Protein AF-A0A1G1E6R1-F1 (afdb_monomer_lite)

Radius of gyration: 21.1 Å; chains: 1; bounding box: 60×59×25 Å

pLDDT: mean 79.41, std 12.69, range [38.0, 91.38]

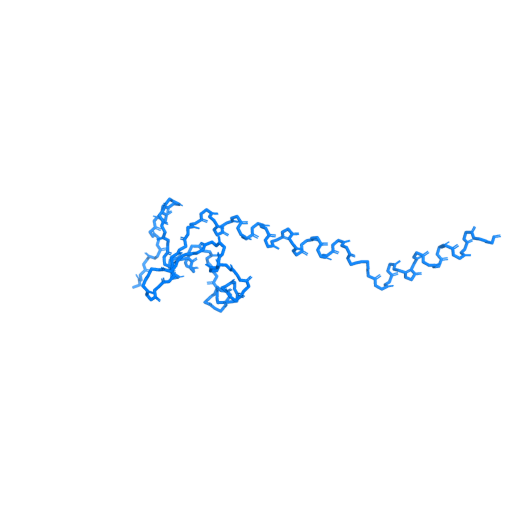Secondary structure (DSSP, 8-state):
---------TTSPEEHHHHHHHHT--HHHHHHHHHTTHHHHHEEEETTEEEE-HHHHHHHHHHHHHHHHHHHHH---HHHHHHHHHHHHHTT-

Sequence (93 aa):
MCDTRQPVDPNFPMTFEELKAYLRVSKYTLQDYLAEGLGMQAGFKIGKEWRFMPLDVIEWLKDRHRKNYKVKQNILSHNELQNIARRALKAQK

Structure (mmCIF, N/CA/C/O backbone):
data_AF-A0A1G1E6R1-F1
#
_entry.id   AF-A0A1G1E6R1-F1
#
loop_
_atom_site.group_PDB
_atom_site.id
_atom_site.type_symbol
_atom_site.label_atom_id
_atom_site.label_alt_id
_atom_site.label_comp_id
_atom_site.label_asym_id
_atom_site.label_entity_id
_atom_site.label_seq_id
_atom_site.pdbx_PDB_ins_code
_atom_site.Cartn_x
_atom_site.Cartn_y
_atom_site.Cartn_z
_atom_site.occupancy
_atom_site.B_iso_or_equiv
_atom_site.auth_seq_id
_atom_site.auth_comp_id
_atom_site.auth_asym_id
_atom_site.auth_atom_id
_atom_site.pdbx_PDB_model_num
ATOM 1 N N . MET A 1 1 ? -26.300 2.260 -7.972 1.00 38.00 1 MET A N 1
ATOM 2 C CA . MET A 1 1 ? -25.104 1.399 -8.075 1.00 38.00 1 MET A CA 1
ATOM 3 C C . MET A 1 1 ? -24.021 2.246 -8.716 1.00 38.00 1 MET A C 1
ATOM 5 O O . MET A 1 1 ? -24.225 2.678 -9.840 1.00 38.00 1 MET A O 1
ATOM 9 N N . CYS A 1 2 ? -22.975 2.618 -7.979 1.00 42.25 2 CYS A N 1
ATOM 10 C CA . CYS A 1 2 ? -21.942 3.515 -8.501 1.00 42.25 2 CYS A CA 1
ATOM 11 C C . CYS A 1 2 ? -20.964 2.697 -9.347 1.00 42.25 2 CYS A C 1
ATOM 13 O O . CYS A 1 2 ? -20.270 1.830 -8.821 1.00 42.25 2 CYS A O 1
ATOM 15 N N . ASP A 1 3 ? -20.962 2.943 -10.652 1.00 46.09 3 ASP A N 1
ATOM 16 C CA . ASP A 1 3 ? -20.031 2.346 -11.605 1.00 46.09 3 ASP A CA 1
ATOM 17 C C . ASP A 1 3 ? -18.635 2.953 -11.371 1.00 46.09 3 ASP A C 1
ATOM 19 O O . ASP A 1 3 ? -18.334 4.065 -11.799 1.00 46.09 3 ASP A O 1
ATOM 23 N N . THR A 1 4 ? -17.786 2.270 -10.599 1.00 53.66 4 THR A N 1
ATOM 24 C CA . THR A 1 4 ? -16.422 2.715 -10.253 1.00 53.66 4 THR A CA 1
ATOM 25 C C . THR A 1 4 ? -15.422 2.406 -11.371 1.00 53.66 4 THR A C 1
ATOM 27 O O . THR A 1 4 ? -14.370 1.813 -11.133 1.00 53.66 4 THR A O 1
ATOM 30 N N . ARG A 1 5 ? -15.756 2.764 -12.611 1.00 54.84 5 ARG A N 1
ATOM 31 C CA . ARG A 1 5 ? -14.858 2.673 -13.771 1.00 54.84 5 ARG A CA 1
ATOM 32 C C . ARG A 1 5 ? -14.495 4.064 -14.272 1.00 54.84 5 ARG A C 1
ATOM 34 O O . ARG A 1 5 ? -14.586 4.343 -15.462 1.00 54.84 5 ARG A O 1
ATOM 41 N N . GLN A 1 6 ? -14.100 4.958 -13.370 1.00 57.78 6 GLN A N 1
ATOM 42 C CA . GLN A 1 6 ? -13.385 6.142 -13.829 1.00 57.78 6 GLN A CA 1
ATOM 43 C C . GLN A 1 6 ? -11.982 5.705 -14.271 1.00 57.78 6 GLN A C 1
ATOM 45 O O . GLN A 1 6 ? -11.320 4.975 -13.528 1.00 57.78 6 GLN A O 1
ATOM 50 N N . PRO A 1 7 ? -11.538 6.080 -15.484 1.00 61.81 7 PRO A N 1
ATOM 51 C CA . PRO A 1 7 ? -10.164 5.865 -15.897 1.00 61.81 7 PRO A CA 1
ATOM 52 C C . PRO A 1 7 ? -9.276 6.674 -14.955 1.00 61.81 7 PRO A C 1
ATOM 54 O O . PRO A 1 7 ? -9.265 7.901 -14.986 1.00 61.81 7 PRO A O 1
ATOM 57 N N . VAL A 1 8 ? -8.597 5.970 -14.056 1.00 65.38 8 VAL A N 1
ATOM 58 C CA . VAL A 1 8 ? -7.639 6.582 -13.145 1.00 65.38 8 VAL A CA 1
ATOM 59 C C . VAL A 1 8 ? -6.437 6.995 -13.982 1.00 65.38 8 VAL A C 1
ATOM 61 O O . VAL A 1 8 ? -5.745 6.139 -14.537 1.00 65.38 8 VAL A O 1
ATOM 64 N N . ASP A 1 9 ? -6.211 8.298 -14.100 1.00 72.62 9 ASP A N 1
ATOM 65 C CA . ASP A 1 9 ? -5.029 8.811 -14.776 1.00 72.62 9 ASP A CA 1
ATOM 66 C C . ASP A 1 9 ? -3.790 8.511 -13.908 1.00 72.62 9 ASP A C 1
ATOM 68 O O . ASP A 1 9 ? -3.739 8.933 -12.748 1.00 72.62 9 ASP A O 1
ATOM 72 N N . PRO A 1 10 ? -2.793 7.772 -14.433 1.00 71.31 10 PRO A N 1
ATOM 73 C CA . PRO A 1 10 ? -1.603 7.382 -13.683 1.00 71.31 10 PRO A CA 1
ATOM 74 C C . PRO A 1 10 ? -0.750 8.570 -13.210 1.00 71.31 10 PRO A C 1
ATOM 76 O O . PRO A 1 10 ? 0.110 8.379 -12.350 1.00 71.31 10 PRO A O 1
ATOM 79 N N . ASN A 1 11 ? -0.973 9.771 -13.753 1.00 77.94 11 ASN A N 1
ATOM 80 C CA . ASN A 1 11 ? -0.215 10.980 -13.431 1.00 77.94 11 ASN A CA 1
ATOM 81 C C . ASN A 1 11 ? -0.850 11.825 -12.321 1.00 77.94 11 ASN A C 1
ATOM 83 O O . ASN A 1 11 ? -0.252 12.815 -11.897 1.00 77.94 11 ASN A O 1
ATOM 87 N N . PHE A 1 12 ? -2.051 11.467 -11.857 1.00 84.06 12 PHE A N 1
ATOM 88 C CA . PHE A 1 12 ? -2.750 12.224 -10.825 1.00 84.06 12 PHE A CA 1
ATOM 89 C C . PHE A 1 12 ? -2.809 11.471 -9.494 1.00 84.06 12 PHE A C 1
ATOM 91 O O . PHE A 1 12 ? -3.001 10.253 -9.461 1.00 84.06 12 PHE A O 1
ATOM 98 N N . PRO A 1 13 ? -2.678 12.198 -8.370 1.00 87.06 13 PRO A N 1
ATOM 99 C CA . PRO A 1 13 ? -2.706 11.591 -7.055 1.00 87.06 13 PRO A CA 1
ATOM 100 C C . PRO A 1 13 ? -4.112 11.110 -6.677 1.00 87.06 13 PRO A C 1
ATOM 102 O O . PRO A 1 13 ? -5.057 11.896 -6.575 1.00 87.06 13 PRO A O 1
ATOM 105 N N . MET A 1 14 ? -4.217 9.819 -6.381 1.00 89.31 14 MET A N 1
ATOM 106 C CA . MET A 1 14 ? -5.434 9.150 -5.935 1.00 89.31 14 MET A CA 1
ATOM 107 C C . MET A 1 14 ? -5.673 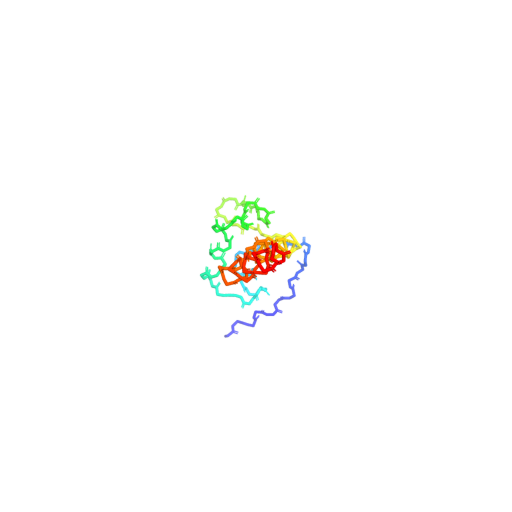9.309 -4.436 1.00 89.31 14 MET A C 1
ATOM 109 O O . MET A 1 14 ? -4.742 9.326 -3.631 1.00 89.31 14 MET A O 1
ATOM 113 N N . THR A 1 15 ? -6.938 9.341 -4.039 1.00 90.38 15 THR A N 1
ATOM 114 C CA . THR A 1 15 ? -7.372 9.143 -2.652 1.00 90.38 15 THR A CA 1
ATOM 115 C C . THR A 1 15 ? -7.238 7.684 -2.219 1.00 90.38 15 THR A C 1
ATOM 117 O O . THR A 1 15 ? -7.060 6.770 -3.023 1.00 90.38 15 THR A O 1
ATOM 120 N N . PHE A 1 16 ? -7.391 7.442 -0.918 1.00 87.81 16 PHE A N 1
ATOM 121 C CA . PHE A 1 16 ? -7.432 6.091 -0.360 1.00 87.81 16 PHE A CA 1
ATOM 122 C C . PHE A 1 16 ? -8.538 5.209 -0.978 1.00 87.81 16 PHE A C 1
ATOM 124 O O . PHE A 1 16 ? -8.313 4.030 -1.246 1.00 87.81 16 PHE A O 1
ATOM 131 N N . GLU A 1 17 ? -9.728 5.766 -1.228 1.00 87.12 17 GLU A N 1
ATOM 132 C CA . GLU A 1 17 ? -10.855 5.013 -1.798 1.00 87.12 17 GLU A CA 1
ATOM 133 C C . GLU A 1 17 ? -10.643 4.690 -3.283 1.00 87.12 17 GLU A C 1
ATOM 135 O O . GLU A 1 17 ? -10.914 3.565 -3.712 1.00 87.12 17 GLU A O 1
ATOM 140 N N . GLU A 1 18 ? -10.089 5.631 -4.049 1.00 88.19 18 GLU A N 1
ATOM 141 C CA . GLU A 1 18 ? -9.702 5.403 -5.447 1.00 88.19 18 GLU A CA 1
ATOM 142 C C . GLU A 1 18 ? -8.584 4.370 -5.545 1.00 88.19 18 GLU A C 1
ATOM 144 O O . GLU A 1 18 ? -8.672 3.449 -6.352 1.00 88.19 18 GLU A O 1
ATOM 149 N N . LEU A 1 19 ? -7.582 4.445 -4.664 1.00 88.31 19 LEU A N 1
ATOM 150 C CA . LEU A 1 19 ? -6.494 3.475 -4.629 1.00 88.31 19 LEU A CA 1
ATOM 151 C C . LEU A 1 19 ? -6.996 2.062 -4.301 1.00 88.31 19 LEU A C 1
ATOM 153 O O . LEU A 1 19 ? -6.556 1.083 -4.906 1.00 88.31 19 LEU A O 1
ATOM 157 N N . LYS A 1 20 ? -7.953 1.944 -3.374 1.00 90.12 20 LYS A N 1
ATOM 158 C CA . LYS A 1 20 ? -8.615 0.673 -3.049 1.00 90.12 20 LYS A CA 1
ATOM 159 C C . LYS A 1 20 ? -9.316 0.085 -4.274 1.00 90.12 20 LYS A C 1
ATOM 161 O O . LYS A 1 20 ? -9.171 -1.108 -4.546 1.00 90.12 20 LYS A O 1
ATOM 166 N N . ALA A 1 21 ? -10.054 0.913 -5.016 1.00 87.88 21 ALA A N 1
ATOM 167 C CA . ALA A 1 21 ? -10.726 0.498 -6.245 1.00 87.88 21 ALA A CA 1
ATOM 168 C C . ALA A 1 21 ? -9.720 0.121 -7.347 1.00 87.88 21 ALA A C 1
ATOM 170 O O . ALA A 1 21 ? -9.888 -0.906 -8.006 1.00 87.88 21 ALA A O 1
ATOM 171 N N . TYR A 1 22 ? -8.650 0.904 -7.489 1.00 86.69 22 TYR A N 1
ATOM 172 C CA . TYR A 1 22 ? -7.580 0.703 -8.462 1.00 86.69 22 TYR A CA 1
ATOM 173 C C . TYR A 1 22 ? -6.846 -0.625 -8.246 1.00 86.69 22 TYR A C 1
ATOM 175 O O . TYR A 1 22 ? -6.735 -1.434 -9.166 1.00 86.69 22 TYR A O 1
ATOM 183 N N . LEU A 1 23 ? -6.407 -0.894 -7.013 1.00 87.25 23 LEU A N 1
ATOM 184 C CA . LEU A 1 23 ? -5.709 -2.133 -6.659 1.00 87.25 23 LEU A CA 1
ATOM 185 C C . LEU A 1 23 ? -6.652 -3.333 -6.497 1.00 87.25 23 LEU A C 1
ATOM 187 O O . LEU A 1 23 ? -6.183 -4.467 -6.433 1.00 87.25 23 LEU A O 1
ATOM 191 N N . ARG A 1 24 ? -7.970 -3.099 -6.425 1.00 88.12 24 ARG A N 1
ATOM 192 C CA . ARG A 1 24 ? -9.003 -4.117 -6.160 1.00 88.12 24 ARG A CA 1
ATOM 193 C C . ARG A 1 24 ? -8.734 -4.921 -4.886 1.00 88.12 24 ARG A C 1
ATOM 195 O O . ARG A 1 24 ? -8.956 -6.130 -4.837 1.00 88.12 24 ARG A O 1
ATOM 202 N N . VAL A 1 25 ? -8.254 -4.244 -3.847 1.00 87.69 25 VAL A N 1
ATOM 203 C CA . VAL A 1 25 ? -7.939 -4.853 -2.548 1.00 87.69 25 VAL A CA 1
ATOM 204 C C . VAL A 1 25 ? -8.973 -4.481 -1.493 1.00 87.69 25 VAL A C 1
ATOM 206 O O . VAL A 1 25 ? -9.720 -3.511 -1.627 1.00 87.69 25 VAL A O 1
ATOM 209 N N . SER A 1 26 ? -9.017 -5.256 -0.409 1.00 89.00 26 SER A N 1
ATOM 210 C CA . SER A 1 26 ? -9.850 -4.909 0.740 1.00 89.00 26 SER A CA 1
ATOM 211 C C . SER A 1 26 ? -9.308 -3.665 1.453 1.00 89.00 26 SER A C 1
ATOM 213 O O . SER A 1 26 ? -8.110 -3.375 1.418 1.00 89.00 26 SER A O 1
ATOM 215 N N . LYS A 1 27 ? -10.189 -2.950 2.163 1.00 88.44 27 LYS A N 1
ATOM 216 C CA . LYS A 1 27 ? -9.794 -1.812 3.007 1.00 88.44 27 LYS A CA 1
ATOM 217 C C . LYS A 1 27 ? -8.728 -2.206 4.035 1.00 88.44 27 LYS A C 1
ATOM 219 O O . LYS A 1 27 ? -7.788 -1.448 4.237 1.00 88.44 27 LYS A O 1
ATOM 224 N N . TYR A 1 28 ? -8.872 -3.384 4.640 1.00 91.19 28 TYR A N 1
ATOM 225 C CA . TYR A 1 28 ? -7.937 -3.906 5.637 1.00 91.19 28 TYR A CA 1
ATOM 226 C C . TYR A 1 28 ? -6.547 -4.120 5.041 1.00 91.19 28 TYR A C 1
ATOM 228 O O . TYR A 1 28 ? -5.569 -3.620 5.574 1.00 91.19 28 TYR A O 1
ATOM 236 N N . THR A 1 29 ? -6.471 -4.737 3.860 1.00 88.81 29 THR A N 1
ATOM 237 C CA . THR A 1 29 ? -5.201 -4.932 3.147 1.00 88.81 29 THR A CA 1
ATOM 238 C C . THR A 1 29 ? -4.504 -3.605 2.847 1.00 88.81 29 THR A C 1
ATOM 240 O O . THR A 1 29 ? -3.291 -3.494 2.990 1.00 88.81 29 THR A O 1
ATOM 243 N N . LEU A 1 30 ? -5.261 -2.579 2.448 1.00 88.62 30 LEU A N 1
ATOM 244 C CA . LEU A 1 30 ? -4.685 -1.265 2.172 1.00 88.62 30 LEU A CA 1
ATOM 245 C C . LEU A 1 30 ? -4.228 -0.548 3.455 1.00 88.62 30 LEU A C 1
ATOM 247 O O . LEU A 1 30 ? -3.232 0.172 3.431 1.00 88.62 30 LEU A O 1
ATOM 251 N N . GLN A 1 31 ? -4.915 -0.766 4.580 1.00 89.00 31 GLN A N 1
ATOM 252 C CA . GLN A 1 31 ? -4.476 -0.291 5.897 1.00 89.00 31 GLN A CA 1
ATOM 253 C C . GLN A 1 31 ? -3.199 -0.993 6.368 1.00 89.00 31 GLN A C 1
ATOM 255 O O . GLN A 1 31 ? -2.304 -0.320 6.875 1.00 89.00 31 GLN A O 1
ATOM 260 N N . ASP A 1 32 ? -3.072 -2.301 6.140 1.00 89.19 32 ASP A N 1
ATOM 261 C CA . ASP A 1 32 ? -1.833 -3.030 6.423 1.00 89.19 32 ASP A CA 1
ATOM 262 C C . ASP A 1 32 ? -0.679 -2.457 5.596 1.00 89.19 32 ASP A C 1
ATOM 264 O O . ASP A 1 32 ? 0.392 -2.181 6.127 1.00 89.19 32 ASP A O 1
ATOM 268 N N . TYR A 1 33 ? -0.904 -2.170 4.309 1.00 88.69 33 TYR A N 1
ATOM 269 C CA . TYR A 1 33 ? 0.136 -1.580 3.458 1.00 88.69 33 TYR A CA 1
ATOM 270 C C . TYR A 1 33 ? 0.541 -0.189 3.939 1.00 88.69 33 TYR A C 1
ATOM 272 O O . TYR A 1 33 ? 1.724 0.152 3.925 1.00 88.69 33 TYR A O 1
ATOM 280 N N . LEU A 1 34 ? -0.420 0.606 4.414 1.00 86.94 34 LEU A N 1
ATOM 281 C CA . LEU A 1 34 ? -0.131 1.882 5.058 1.00 86.94 34 LEU A CA 1
ATOM 282 C C . LEU A 1 34 ? 0.755 1.719 6.294 1.00 86.94 34 LEU A C 1
ATOM 284 O O . LEU A 1 34 ? 1.720 2.470 6.430 1.00 86.94 34 LEU A O 1
ATOM 288 N N . ALA A 1 35 ? 0.460 0.740 7.152 1.00 85.75 35 ALA A N 1
ATOM 289 C CA . ALA A 1 35 ? 1.262 0.436 8.334 1.00 85.75 35 ALA A CA 1
ATOM 290 C C . ALA A 1 35 ? 2.665 -0.083 7.973 1.00 85.75 35 ALA A C 1
ATOM 292 O O . ALA A 1 35 ? 3.636 0.242 8.650 1.00 85.75 35 ALA A O 1
ATOM 293 N N . GLU A 1 36 ? 2.790 -0.825 6.872 1.00 85.06 36 GLU A N 1
ATOM 294 C CA . GLU A 1 36 ? 4.069 -1.310 6.337 1.00 85.06 36 GLU A CA 1
ATOM 295 C C . GLU A 1 36 ? 4.929 -0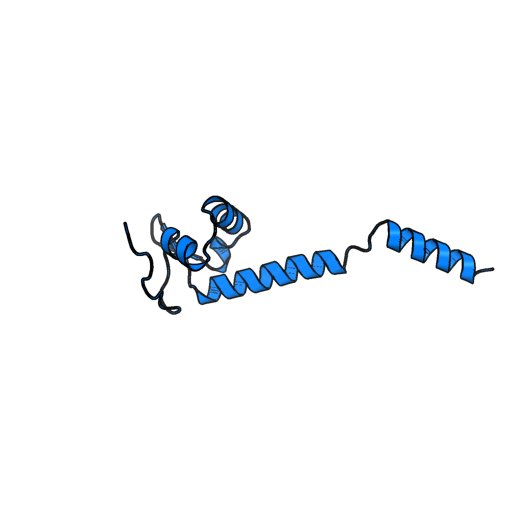.210 5.685 1.00 85.06 36 GLU A C 1
ATOM 297 O O . GLU A 1 36 ? 6.092 -0.452 5.354 1.00 85.06 36 GLU A O 1
ATOM 302 N N . GLY A 1 37 ? 4.389 0.999 5.500 1.00 83.81 37 GLY A N 1
ATOM 303 C CA . GLY A 1 37 ? 5.138 2.158 5.009 1.00 83.81 37 GLY A CA 1
ATOM 304 C C . GLY A 1 37 ? 4.741 2.655 3.620 1.00 83.81 37 GLY A C 1
ATOM 305 O O . GLY A 1 37 ? 5.401 3.560 3.107 1.00 83.81 37 GLY A O 1
ATOM 306 N N . LEU A 1 38 ? 3.651 2.146 3.029 1.00 85.38 38 LEU A N 1
ATOM 307 C CA . LEU A 1 38 ? 3.110 2.652 1.759 1.00 85.38 38 LEU A CA 1
ATOM 308 C C . LEU A 1 38 ? 2.858 4.165 1.818 1.00 85.38 38 LEU A C 1
ATOM 310 O O . LEU A 1 38 ? 3.200 4.883 0.887 1.00 85.38 38 LEU A O 1
ATOM 314 N N . GLY A 1 39 ? 2.302 4.661 2.928 1.00 80.69 39 GLY A N 1
ATOM 315 C CA . GLY A 1 39 ? 2.028 6.090 3.099 1.00 80.69 39 GLY A CA 1
ATOM 316 C C . GLY A 1 39 ? 3.291 6.947 3.120 1.00 80.69 39 GLY A C 1
ATOM 317 O O . GLY A 1 39 ? 3.278 8.051 2.605 1.00 80.69 39 GLY A O 1
ATOM 318 N N . MET A 1 40 ? 4.395 6.438 3.668 1.00 80.31 40 MET A N 1
ATOM 319 C CA . MET A 1 40 ? 5.650 7.188 3.758 1.00 80.31 40 MET A CA 1
ATOM 320 C C . MET A 1 40 ? 6.432 7.193 2.439 1.00 80.31 40 MET A C 1
ATOM 322 O O . MET A 1 40 ? 7.191 8.124 2.192 1.00 80.31 40 MET A O 1
ATOM 326 N N . GLN A 1 41 ? 6.282 6.149 1.619 1.00 81.19 41 GLN A N 1
ATOM 327 C CA . GLN A 1 41 ? 7.097 5.953 0.414 1.00 81.19 41 GLN A CA 1
ATOM 328 C C . GLN A 1 41 ? 6.370 6.289 -0.888 1.00 81.19 41 GLN A C 1
ATOM 330 O O . GLN A 1 41 ? 7.007 6.765 -1.816 1.00 81.19 41 GLN A O 1
ATOM 335 N N . ALA A 1 42 ? 5.063 6.044 -0.957 1.00 84.50 42 ALA A N 1
ATOM 336 C CA . ALA A 1 42 ? 4.257 6.210 -2.168 1.00 84.50 42 ALA A CA 1
ATOM 337 C C . ALA A 1 42 ? 3.064 7.159 -1.970 1.00 84.50 42 ALA A C 1
ATOM 339 O O . ALA A 1 42 ? 2.183 7.265 -2.828 1.00 84.50 42 ALA A O 1
ATOM 340 N N . GLY A 1 43 ? 2.997 7.810 -0.808 1.00 85.81 43 GLY A N 1
ATOM 341 C CA . GLY A 1 43 ? 1.928 8.720 -0.447 1.00 85.81 43 GLY A CA 1
ATOM 342 C C . GLY A 1 43 ? 2.447 10.037 0.107 1.00 85.81 43 GLY A C 1
ATOM 343 O O . GLY A 1 43 ? 3.560 10.151 0.612 1.00 85.81 43 GLY A O 1
ATOM 344 N N . PHE A 1 44 ? 1.598 11.050 0.037 1.00 86.81 44 PHE A N 1
ATOM 345 C CA . PHE A 1 44 ? 1.810 12.331 0.682 1.00 86.81 44 PHE A CA 1
ATOM 346 C C . PHE A 1 44 ? 0.509 12.799 1.321 1.00 86.81 44 PHE A C 1
ATOM 348 O O . PHE A 1 44 ? -0.599 12.520 0.855 1.00 86.81 44 PHE A O 1
ATOM 355 N N . LYS A 1 45 ? 0.645 13.480 2.454 1.00 86.75 45 LYS A N 1
ATOM 356 C CA . LYS A 1 45 ? -0.495 13.923 3.247 1.00 86.75 45 LYS A CA 1
ATOM 357 C C . LYS A 1 45 ? -0.891 15.332 2.819 1.00 86.75 45 LYS A C 1
ATOM 359 O O . LYS A 1 45 ? -0.106 16.262 2.981 1.00 86.75 45 LYS A O 1
ATOM 364 N N . ILE A 1 46 ? -2.114 15.496 2.320 1.00 86.88 46 ILE A N 1
ATOM 365 C CA . ILE A 1 46 ? -2.703 16.809 2.037 1.00 86.88 46 ILE A CA 1
ATOM 366 C C . ILE A 1 46 ? -3.783 17.074 3.085 1.00 86.88 46 ILE A C 1
ATOM 368 O O . ILE A 1 46 ? -4.846 16.452 3.093 1.00 86.88 46 ILE A O 1
ATOM 372 N N . GLY A 1 47 ? -3.497 17.988 4.012 1.00 86.31 47 GLY A N 1
ATOM 373 C CA . GLY A 1 47 ? -4.387 18.277 5.135 1.00 86.31 47 GLY A CA 1
ATOM 374 C C . GLY A 1 47 ? -4.615 17.042 6.015 1.00 86.31 47 GLY A C 1
ATOM 375 O O . GLY A 1 47 ? -3.712 16.596 6.726 1.00 86.31 47 GLY A O 1
ATOM 376 N N . LYS A 1 48 ? -5.837 16.497 5.985 1.00 84.81 48 LYS A N 1
ATOM 377 C CA . LYS A 1 48 ? -6.232 15.300 6.752 1.00 84.81 48 LYS A CA 1
ATOM 378 C C . LYS A 1 48 ? -6.278 14.020 5.914 1.00 84.81 48 LYS A C 1
ATOM 380 O O . LYS A 1 48 ? -6.464 12.950 6.487 1.00 84.81 48 LYS 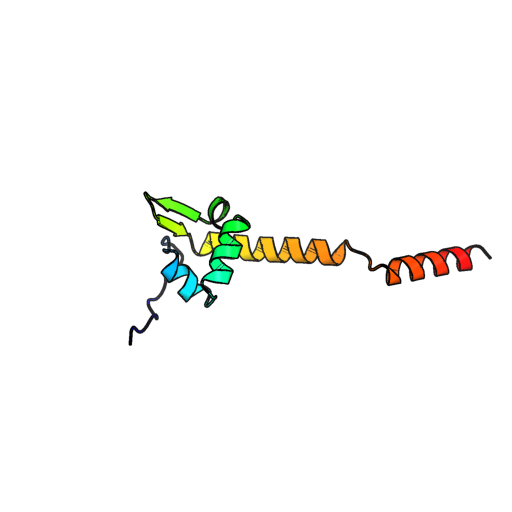A O 1
ATOM 385 N N . GLU A 1 49 ? -6.090 14.114 4.602 1.00 85.75 49 GLU A N 1
ATOM 386 C CA . GLU A 1 49 ? -6.220 12.983 3.685 1.00 85.75 49 GLU A CA 1
ATOM 387 C C . GLU A 1 49 ? -4.864 12.541 3.136 1.00 85.75 49 GLU A C 1
ATOM 389 O O . GLU A 1 49 ? -3.957 13.349 2.923 1.00 85.75 49 GLU A O 1
ATOM 394 N N . TRP A 1 50 ? -4.740 11.240 2.882 1.00 88.75 50 TRP A N 1
ATOM 395 C CA . TRP A 1 50 ? -3.611 10.684 2.148 1.00 88.75 50 TRP A CA 1
ATOM 396 C C . TRP A 1 50 ? -3.900 10.677 0.654 1.00 88.75 50 TRP A C 1
ATOM 398 O O . TRP A 1 50 ? -4.990 10.295 0.218 1.00 88.75 50 TRP A O 1
ATOM 408 N N . ARG A 1 51 ? -2.892 11.084 -0.109 1.00 89.81 51 ARG A N 1
ATOM 409 C CA . ARG A 1 51 ? -2.883 11.076 -1.563 1.00 89.81 51 ARG A CA 1
ATOM 410 C C . ARG A 1 51 ? -1.733 10.210 -2.049 1.00 89.81 51 ARG A C 1
ATOM 412 O O . ARG A 1 51 ? -0.656 10.256 -1.465 1.00 89.81 51 ARG A O 1
ATOM 419 N N . PHE A 1 52 ? -1.970 9.416 -3.082 1.00 90.75 52 PHE A N 1
ATOM 420 C CA . PHE A 1 52 ? -1.025 8.410 -3.559 1.00 90.75 52 PHE A CA 1
ATOM 421 C C . PHE A 1 52 ? -0.818 8.544 -5.053 1.00 90.75 52 PHE A C 1
ATOM 423 O O . PHE A 1 52 ? -1.793 8.584 -5.804 1.00 90.75 52 PHE A O 1
ATOM 430 N N . MET A 1 53 ? 0.436 8.562 -5.490 1.00 90.00 53 MET A N 1
ATOM 431 C CA . MET A 1 53 ? 0.730 8.499 -6.915 1.00 90.00 53 MET A CA 1
ATOM 432 C C . MET A 1 53 ? 0.647 7.044 -7.390 1.00 90.00 53 MET A C 1
ATOM 434 O O . MET A 1 53 ? 1.318 6.181 -6.822 1.00 90.00 53 MET A O 1
ATOM 438 N N . PRO A 1 54 ? -0.151 6.742 -8.428 1.00 88.19 54 PRO A N 1
ATOM 439 C CA . PRO A 1 54 ? -0.302 5.385 -8.950 1.00 88.19 54 PRO A CA 1
ATOM 440 C C . PRO A 1 54 ? 1.040 4.713 -9.279 1.00 88.19 54 PRO A C 1
ATOM 442 O O . PRO A 1 54 ? 1.247 3.548 -8.941 1.00 88.19 54 PRO A O 1
ATOM 445 N N . LEU A 1 55 ? 1.960 5.458 -9.902 1.00 87.31 55 LEU A N 1
ATOM 446 C CA . LEU A 1 55 ? 3.289 4.971 -10.277 1.00 87.31 55 LEU A CA 1
ATOM 447 C C . LEU A 1 55 ? 4.115 4.568 -9.050 1.00 87.31 55 LEU A C 1
ATOM 449 O O . LEU A 1 55 ? 4.556 3.421 -8.972 1.00 87.31 55 LEU A O 1
ATOM 453 N N . ASP A 1 56 ? 4.224 5.456 -8.062 1.00 89.19 56 ASP A N 1
ATOM 454 C CA . ASP A 1 56 ? 4.989 5.209 -6.835 1.00 89.19 56 ASP A CA 1
ATOM 455 C C . ASP A 1 56 ? 4.419 4.025 -6.045 1.00 89.19 56 ASP A C 1
ATOM 457 O O . ASP A 1 56 ? 5.160 3.209 -5.494 1.00 89.19 56 ASP A O 1
ATOM 461 N N . VAL A 1 57 ? 3.089 3.869 -6.025 1.00 89.81 57 VAL A N 1
ATOM 462 C CA . VAL A 1 57 ? 2.448 2.717 -5.373 1.00 89.81 57 VAL A CA 1
ATOM 463 C C . VAL A 1 57 ? 2.829 1.412 -6.071 1.00 89.81 57 VAL A C 1
ATOM 465 O O . VAL A 1 57 ? 3.124 0.417 -5.404 1.00 89.81 57 VAL A O 1
ATOM 468 N N . ILE A 1 58 ? 2.842 1.387 -7.406 1.00 89.44 58 ILE A N 1
ATOM 469 C CA . ILE A 1 58 ? 3.254 0.200 -8.164 1.00 89.44 58 ILE A CA 1
ATOM 470 C C . ILE A 1 58 ? 4.728 -0.120 -7.904 1.00 89.44 58 ILE A C 1
ATOM 472 O O . ILE A 1 58 ? 5.071 -1.293 -7.730 1.00 89.44 58 ILE A O 1
ATOM 476 N N . GLU A 1 59 ? 5.602 0.885 -7.875 1.00 89.12 59 GLU A N 1
ATOM 477 C CA . GLU A 1 59 ? 7.018 0.690 -7.551 1.00 89.12 59 GLU A CA 1
ATOM 478 C C . GLU A 1 59 ? 7.198 0.13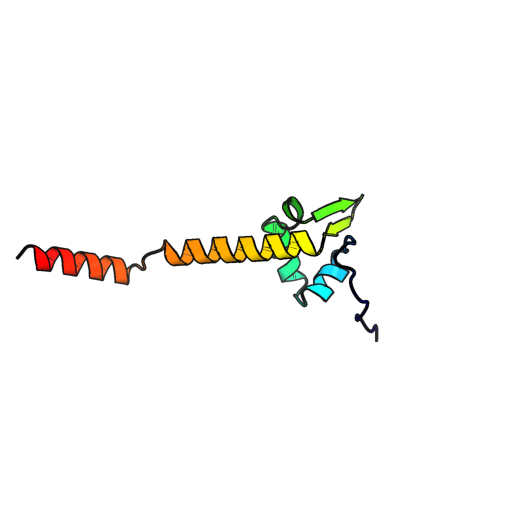1 -6.139 1.00 89.12 59 GLU A C 1
ATOM 480 O O . GLU A 1 59 ? 7.866 -0.891 -5.962 1.00 89.12 59 GLU A O 1
ATOM 485 N N . TRP A 1 60 ? 6.496 0.698 -5.158 1.00 91.38 60 TRP A N 1
ATOM 486 C CA . TRP A 1 60 ? 6.499 0.202 -3.787 1.00 91.38 60 TRP A CA 1
ATOM 487 C C . TRP A 1 60 ? 6.047 -1.261 -3.692 1.00 91.38 60 TRP A C 1
ATOM 489 O O . TRP A 1 60 ? 6.678 -2.075 -3.013 1.00 91.38 60 TRP A O 1
ATOM 499 N N . LEU A 1 61 ? 4.985 -1.637 -4.413 1.00 89.19 61 LEU A N 1
ATOM 500 C CA . LEU A 1 61 ? 4.495 -3.017 -4.453 1.00 89.19 61 LEU A CA 1
ATOM 501 C C . LEU A 1 61 ? 5.525 -3.978 -5.066 1.00 89.19 61 LEU A C 1
ATOM 503 O O . LEU A 1 61 ? 5.713 -5.089 -4.556 1.00 89.19 61 LEU A O 1
ATOM 507 N N . LYS A 1 62 ? 6.222 -3.560 -6.130 1.00 88.50 62 LYS A N 1
ATOM 508 C CA . LYS A 1 62 ? 7.308 -4.347 -6.736 1.00 88.50 62 LYS A CA 1
ATOM 509 C C . LYS A 1 62 ? 8.464 -4.534 -5.756 1.00 88.50 62 LYS A C 1
ATOM 511 O O . LYS A 1 62 ? 8.967 -5.652 -5.614 1.00 88.50 62 LYS A O 1
ATOM 516 N N . ASP A 1 63 ? 8.855 -3.480 -5.053 1.00 87.56 63 ASP A N 1
ATOM 517 C CA . ASP A 1 63 ? 9.929 -3.529 -4.064 1.00 87.56 63 ASP A CA 1
ATOM 518 C C . ASP A 1 63 ? 9.574 -4.395 -2.862 1.00 87.56 63 ASP A C 1
ATOM 520 O O . ASP A 1 63 ? 10.383 -5.218 -2.424 1.00 87.56 63 ASP A O 1
ATOM 524 N N . ARG A 1 64 ? 8.338 -4.296 -2.372 1.00 85.75 64 ARG A N 1
ATOM 525 C CA . ARG A 1 64 ? 7.805 -5.185 -1.339 1.00 85.75 64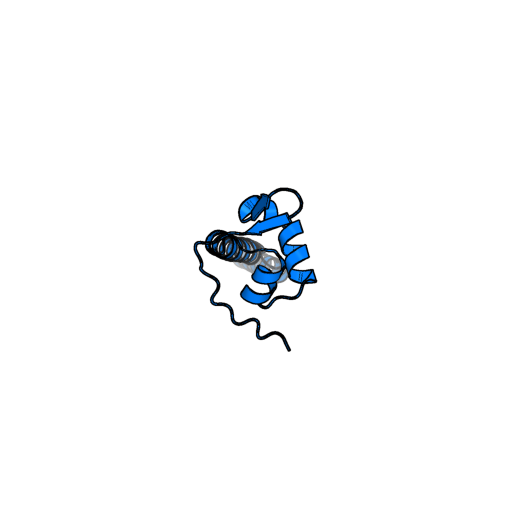 ARG A CA 1
ATOM 526 C C . ARG A 1 64 ? 7.865 -6.645 -1.773 1.00 85.75 64 ARG A C 1
ATOM 528 O O . ARG A 1 64 ? 8.340 -7.494 -1.017 1.00 85.75 64 ARG A O 1
ATOM 535 N N . HIS A 1 65 ? 7.448 -6.948 -3.003 1.00 83.00 65 HIS A N 1
ATOM 536 C CA . HIS A 1 65 ? 7.535 -8.305 -3.539 1.00 83.00 65 HIS A CA 1
ATOM 537 C C . HIS A 1 65 ? 8.991 -8.794 -3.608 1.00 83.00 65 HIS A C 1
ATOM 539 O O . HIS A 1 65 ? 9.282 -9.919 -3.205 1.00 83.00 65 HIS A O 1
ATOM 545 N N . ARG A 1 66 ? 9.932 -7.942 -4.038 1.00 79.88 66 ARG A N 1
ATOM 546 C CA . ARG A 1 66 ? 11.370 -8.264 -4.057 1.00 79.88 66 ARG A CA 1
ATOM 547 C C . ARG A 1 66 ? 11.937 -8.508 -2.660 1.00 79.88 66 ARG A C 1
ATOM 549 O O . ARG A 1 66 ? 12.697 -9.459 -2.488 1.00 79.88 66 ARG A O 1
ATOM 556 N N . LYS A 1 67 ? 11.576 -7.692 -1.665 1.00 74.06 67 LYS A N 1
ATOM 557 C CA . LYS A 1 67 ? 11.992 -7.881 -0.264 1.00 74.06 67 LYS A CA 1
ATOM 558 C C . LYS A 1 67 ? 11.488 -9.217 0.276 1.00 74.06 67 LYS A C 1
ATOM 560 O O . LYS A 1 67 ? 12.287 -10.013 0.760 1.00 74.06 67 LYS A O 1
ATOM 565 N N . ASN A 1 68 ? 10.204 -9.514 0.084 1.00 67.56 68 ASN A N 1
ATOM 566 C CA . ASN A 1 68 ? 9.612 -10.790 0.493 1.00 67.56 68 ASN A CA 1
ATOM 567 C C . ASN A 1 68 ? 10.248 -11.986 -0.231 1.00 67.56 68 ASN A C 1
ATOM 569 O O . ASN A 1 68 ? 10.431 -13.048 0.362 1.00 67.56 68 ASN A O 1
ATOM 573 N N . TYR A 1 69 ? 10.631 -11.818 -1.497 1.00 60.88 69 TYR A N 1
ATOM 574 C CA . TYR A 1 69 ? 11.302 -12.860 -2.268 1.00 60.88 69 TYR A CA 1
ATOM 575 C C . TYR A 1 69 ? 12.744 -13.113 -1.798 1.00 60.88 69 TYR A C 1
ATOM 577 O O . TYR A 1 69 ? 13.127 -14.265 -1.605 1.00 60.88 69 TYR A O 1
ATOM 585 N N . LYS A 1 70 ? 13.528 -12.059 -1.527 1.00 57.66 70 LYS A N 1
ATOM 586 C CA . LYS A 1 70 ? 14.889 -12.188 -0.973 1.00 57.66 70 LYS A CA 1
ATOM 587 C C . LYS A 1 70 ? 14.894 -12.836 0.412 1.00 57.66 70 LYS A C 1
ATOM 589 O O . LYS A 1 70 ? 15.774 -13.640 0.699 1.00 57.66 70 LYS A O 1
ATOM 594 N N . VAL A 1 71 ? 13.897 -12.536 1.247 1.00 58.28 71 VAL A N 1
ATOM 595 C CA . VAL A 1 71 ? 13.719 -13.201 2.548 1.00 58.28 71 VAL A CA 1
ATOM 596 C C . VAL A 1 71 ? 13.478 -14.702 2.359 1.00 58.28 71 VAL A C 1
ATOM 598 O O . VAL A 1 71 ? 14.109 -15.502 3.039 1.00 58.28 71 VAL A O 1
ATOM 601 N N . LYS A 1 72 ? 12.651 -15.111 1.387 1.00 57.66 72 LYS A N 1
ATOM 602 C CA . LYS A 1 72 ? 12.422 -16.538 1.096 1.00 57.66 72 LYS A CA 1
ATOM 603 C C . LYS A 1 72 ? 13.653 -17.264 0.545 1.00 57.66 72 LYS A C 1
ATOM 605 O O . LYS A 1 72 ? 13.825 -18.433 0.854 1.00 57.66 72 LYS A O 1
ATOM 610 N N . GLN A 1 73 ? 14.492 -16.604 -0.255 1.00 57.75 73 GLN A N 1
ATOM 611 C CA . GLN A 1 73 ? 15.702 -17.226 -0.812 1.00 57.75 73 GLN A CA 1
ATOM 612 C C . GLN A 1 73 ? 16.855 -17.338 0.195 1.00 57.75 73 GLN A C 1
ATOM 614 O O . GLN A 1 73 ? 17.649 -18.268 0.101 1.00 57.75 73 GLN A O 1
ATOM 619 N N . ASN A 1 74 ? 16.945 -16.420 1.162 1.00 55.09 74 ASN A N 1
ATOM 620 C CA . ASN A 1 74 ? 18.018 -16.425 2.162 1.00 55.09 74 ASN A CA 1
ATOM 621 C C . ASN A 1 74 ? 17.717 -17.282 3.400 1.00 55.09 74 ASN A C 1
ATOM 623 O O . ASN A 1 74 ? 18.609 -17.495 4.221 1.00 55.09 74 ASN A O 1
ATOM 627 N N . ILE A 1 75 ? 16.488 -17.775 3.561 1.00 59.38 75 ILE A N 1
ATOM 628 C CA . ILE A 1 75 ? 16.139 -18.688 4.651 1.00 59.38 75 ILE A CA 1
ATOM 629 C C . ILE A 1 75 ? 16.267 -20.111 4.117 1.00 59.38 75 ILE A C 1
ATOM 631 O O . ILE A 1 75 ? 15.327 -20.661 3.548 1.00 59.38 75 ILE A O 1
ATOM 635 N N . LEU A 1 76 ? 17.443 -20.710 4.312 1.00 65.31 76 LEU A N 1
ATOM 636 C CA . LEU A 1 76 ? 17.588 -22.150 4.143 1.00 65.31 76 LEU A CA 1
ATOM 637 C C . LEU A 1 76 ? 16.686 -22.835 5.177 1.00 65.31 76 LEU A C 1
ATOM 639 O O . LEU A 1 76 ? 16.776 -22.540 6.373 1.00 65.31 76 LEU A O 1
ATOM 643 N N . SER A 1 77 ? 15.800 -23.727 4.741 1.00 67.56 77 SER A N 1
ATOM 644 C CA . SER A 1 77 ? 14.919 -24.416 5.682 1.00 67.56 77 SER A CA 1
ATOM 645 C C . SER A 1 77 ? 15.734 -25.293 6.639 1.00 67.56 77 SER A C 1
ATOM 647 O O . SER A 1 77 ? 16.817 -25.783 6.305 1.00 67.56 77 SER A O 1
ATOM 649 N N . HIS A 1 78 ? 15.191 -25.550 7.835 1.00 68.56 78 HIS A N 1
ATOM 650 C CA . HIS A 1 78 ? 15.823 -26.443 8.814 1.00 68.56 78 HIS A CA 1
ATOM 651 C C . HIS A 1 78 ? 16.206 -27.803 8.196 1.00 68.56 78 HIS A C 1
ATOM 653 O O . HIS A 1 78 ? 17.273 -28.343 8.476 1.00 68.56 78 HIS A O 1
ATOM 659 N N . ASN A 1 79 ? 15.375 -28.325 7.290 1.00 75.25 79 ASN A N 1
ATOM 660 C CA . ASN A 1 79 ? 15.627 -29.585 6.592 1.00 75.25 79 ASN A CA 1
ATOM 661 C C . ASN A 1 79 ? 16.791 -29.499 5.595 1.00 75.25 79 ASN A C 1
ATOM 663 O O . ASN A 1 79 ? 17.566 -30.447 5.472 1.00 75.25 79 ASN A O 1
ATOM 667 N N . GLU A 1 80 ? 16.949 -28.379 4.894 1.00 79.31 80 GLU A N 1
ATOM 668 C CA . GLU A 1 80 ? 18.078 -28.175 3.982 1.00 79.31 80 GLU A CA 1
ATOM 669 C C . GLU A 1 80 ? 19.398 -28.047 4.746 1.00 79.31 80 GLU A C 1
ATOM 671 O O . GLU A 1 80 ? 20.389 -28.649 4.335 1.00 79.31 80 GLU A O 1
ATOM 676 N N . LEU A 1 81 ? 19.397 -27.381 5.908 1.00 77.69 81 LEU A N 1
ATOM 677 C CA . LEU A 1 81 ? 20.569 -27.306 6.790 1.00 77.69 81 LEU A CA 1
ATOM 678 C C . LEU A 1 81 ? 20.991 -28.698 7.277 1.00 77.69 81 LEU A C 1
ATOM 680 O O . LEU A 1 81 ? 22.163 -29.063 7.181 1.00 77.69 81 LEU A O 1
ATOM 684 N N . GLN A 1 82 ? 20.028 -29.506 7.731 1.00 81.44 82 GLN A N 1
ATOM 685 C CA . GLN A 1 82 ? 20.260 -30.892 8.154 1.00 81.44 82 GLN A CA 1
ATOM 686 C C . GLN A 1 82 ? 20.829 -31.748 7.011 1.00 81.44 82 GLN A C 1
ATOM 688 O O . GLN A 1 82 ? 21.746 -32.548 7.212 1.00 81.44 82 GLN A O 1
ATOM 693 N N . ASN A 1 83 ? 20.320 -31.568 5.791 1.00 84.50 83 ASN A N 1
ATOM 694 C CA . ASN A 1 83 ? 20.787 -32.308 4.622 1.00 84.50 83 ASN A CA 1
ATOM 695 C C . ASN A 1 83 ? 22.202 -31.902 4.190 1.00 84.50 83 ASN A C 1
ATOM 697 O O . ASN A 1 83 ? 22.999 -32.778 3.848 1.00 84.50 83 ASN A O 1
ATOM 701 N N . ILE A 1 84 ? 22.543 -30.612 4.239 1.00 85.50 84 ILE A N 1
ATOM 702 C CA . ILE A 1 84 ? 23.909 -30.135 3.979 1.00 85.50 84 ILE A CA 1
ATOM 703 C C . ILE A 1 84 ? 24.871 -30.683 5.037 1.00 85.50 84 ILE A C 1
ATOM 705 O O . ILE A 1 84 ? 25.905 -31.245 4.678 1.00 85.50 84 ILE A O 1
ATOM 709 N N . ALA A 1 85 ? 24.506 -30.609 6.321 1.00 85.56 85 ALA A N 1
ATOM 710 C CA . ALA A 1 85 ? 25.331 -31.117 7.416 1.00 85.56 85 ALA A CA 1
ATOM 711 C C . ALA A 1 85 ? 25.606 -32.625 7.281 1.00 85.56 85 ALA A C 1
ATOM 713 O O . ALA A 1 85 ? 26.753 -33.063 7.368 1.00 85.56 85 ALA A O 1
ATOM 714 N N . ARG A 1 86 ? 24.576 -33.430 6.974 1.00 86.81 86 ARG A N 1
ATOM 715 C CA . ARG A 1 86 ? 24.736 -34.874 6.720 1.00 86.81 86 ARG A CA 1
ATOM 716 C C . ARG A 1 86 ? 25.657 -35.167 5.537 1.00 86.81 86 ARG A C 1
ATOM 718 O O . ARG A 1 86 ? 26.462 -36.092 5.612 1.00 86.81 86 ARG A O 1
ATOM 725 N N . ARG A 1 87 ? 25.547 -34.401 4.447 1.00 85.94 87 ARG A N 1
ATOM 726 C CA . ARG A 1 87 ? 26.416 -34.552 3.266 1.00 85.94 87 ARG A CA 1
ATOM 727 C C . ARG A 1 87 ? 27.868 -34.200 3.587 1.00 85.94 87 ARG A C 1
ATOM 729 O O . ARG A 1 87 ? 28.755 -34.951 3.197 1.00 85.94 87 ARG A O 1
ATOM 736 N N . ALA A 1 88 ? 28.099 -33.126 4.339 1.00 84.38 88 ALA A N 1
ATOM 737 C CA . ALA A 1 88 ? 29.435 -32.710 4.760 1.00 84.38 88 ALA A CA 1
ATOM 738 C C . ALA A 1 88 ? 30.120 -33.764 5.648 1.00 84.38 88 ALA A C 1
ATOM 740 O O . ALA A 1 88 ? 31.286 -34.078 5.435 1.00 84.38 88 ALA A O 1
ATOM 741 N N . LEU A 1 89 ? 29.383 -34.368 6.587 1.00 83.69 89 LEU A N 1
ATOM 742 C CA . LEU A 1 89 ? 29.896 -35.442 7.447 1.00 83.69 89 LEU A CA 1
ATOM 743 C C . LEU A 1 89 ? 30.219 -36.724 6.668 1.00 83.69 89 LEU A C 1
ATOM 745 O O . LEU A 1 89 ? 31.162 -37.432 7.007 1.00 83.69 89 LEU A O 1
ATOM 749 N N . LYS A 1 90 ? 29.447 -37.027 5.618 1.00 81.94 90 LYS A N 1
ATOM 750 C CA . LYS A 1 90 ? 29.673 -38.206 4.772 1.00 81.94 90 LYS A CA 1
ATOM 751 C C . LYS A 1 90 ? 30.869 -38.038 3.829 1.00 81.94 90 LYS A C 1
ATOM 753 O O . LYS A 1 90 ? 31.465 -39.037 3.463 1.00 81.94 90 LYS A O 1
ATOM 758 N N . ALA A 1 91 ? 31.210 -36.806 3.451 1.00 76.69 91 ALA A N 1
ATOM 759 C CA . ALA A 1 91 ? 32.346 -36.507 2.577 1.00 76.69 91 ALA A CA 1
ATOM 760 C C . ALA A 1 91 ? 33.713 -36.543 3.292 1.00 76.69 91 ALA A C 1
ATOM 762 O O . ALA A 1 91 ? 34.739 -36.524 2.624 1.00 76.69 91 ALA A O 1
ATOM 763 N N . GLN A 1 92 ? 33.734 -36.573 4.631 1.00 70.31 92 GLN A N 1
ATOM 764 C CA . GLN A 1 92 ? 34.957 -36.651 5.448 1.00 70.31 92 GLN A CA 1
ATOM 765 C C . GLN A 1 92 ? 35.326 -38.087 5.878 1.00 70.31 92 GLN A C 1
ATOM 767 O O . GLN A 1 92 ? 36.258 -38.263 6.660 1.00 70.31 92 GLN A O 1
ATOM 772 N N . LYS A 1 93 ? 34.591 -39.101 5.407 1.00 57.31 93 LYS A N 1
ATOM 773 C CA . LYS A 1 93 ? 34.870 -40.532 5.606 1.00 57.31 93 LYS A CA 1
ATOM 774 C C . LYS A 1 93 ? 35.310 -41.159 4.295 1.00 57.31 93 LYS A C 1
ATOM 776 O O . LYS A 1 93 ? 36.195 -42.034 4.366 1.00 57.31 93 LYS A O 1
#

Foldseek 3Di:
DDPLPDPPDLAFWDFLVNVCVVVVHDSVVSVVVVVVCCCVFFWDDDPPTITGRNVRSVVVVVVVVVVVVVVVVPDDDPVNVVVVVVVVVVVVD